Protein AF-A0AAE4F0G3-F1 (afdb_monomer_lite)

pLDDT: mean 88.18, std 8.88, range [45.19, 96.75]

Sequence (181 aa):
MPTDRVTVSLDAETKETLQELTDRTGESQSQLIREAIGFYAANFDSAHASDSDHLQTYYEMLSTGEHVLLDIDLLHALLNQFDEPAERDEEVLEMIDQVAQYHAQEYAERFDSLEGVLDWLSLCGFLTVRRAEKGSFHVVFPSESVRWLLIRFIRGSIADLPFEIEIEESLSKVLMRERAP

Structure (mmCIF, N/CA/C/O backbone):
data_AF-A0AAE4F0G3-F1
#
_entry.id   AF-A0AAE4F0G3-F1
#
loop_
_atom_site.group_PDB
_atom_site.id
_atom_site.type_symbol
_atom_site.label_atom_id
_atom_site.label_alt_id
_atom_site.label_comp_id
_atom_site.label_asym_id
_atom_site.label_entity_id
_atom_site.label_seq_id
_atom_site.pdbx_PDB_ins_code
_atom_site.Cartn_x
_atom_site.Cartn_y
_atom_site.Cartn_z
_atom_site.occupancy
_atom_site.B_iso_or_equiv
_atom_site.auth_seq_id
_atom_site.auth_comp_id
_atom_site.auth_asym_id
_atom_site.auth_atom_id
_atom_site.pdbx_PDB_model_num
ATOM 1 N N . MET A 1 1 ? -28.957 16.059 33.082 1.00 45.19 1 MET A N 1
ATOM 2 C CA . MET A 1 1 ? -29.627 15.436 31.922 1.00 45.19 1 MET A CA 1
ATOM 3 C C . MET A 1 1 ? -30.160 14.090 32.381 1.00 45.19 1 MET A C 1
ATOM 5 O O . MET A 1 1 ? -29.426 13.430 33.112 1.00 45.19 1 MET A O 1
ATOM 9 N N . PRO A 1 2 ? -31.402 13.702 32.054 1.00 54.31 2 PRO A N 1
ATOM 10 C CA . PRO A 1 2 ? -31.856 12.347 32.334 1.00 54.31 2 PRO A CA 1
ATOM 11 C C . PRO A 1 2 ? -30.972 11.374 31.549 1.00 54.31 2 PRO A C 1
ATOM 13 O O . PRO A 1 2 ? -30.647 11.625 30.392 1.00 54.31 2 PRO A O 1
ATOM 16 N N . THR A 1 3 ? -30.504 10.323 32.210 1.00 72.56 3 THR A N 1
ATOM 17 C CA . THR A 1 3 ? -29.725 9.265 31.566 1.00 72.56 3 THR A CA 1
ATOM 18 C C . THR A 1 3 ? -30.685 8.211 31.052 1.00 72.56 3 THR A C 1
ATOM 20 O O . THR A 1 3 ? -31.353 7.551 31.853 1.00 72.56 3 THR A O 1
ATOM 23 N N . ASP A 1 4 ? -30.737 8.044 29.737 1.00 83.38 4 ASP A N 1
ATOM 24 C CA . ASP A 1 4 ? -31.466 6.945 29.119 1.00 83.38 4 ASP A CA 1
ATOM 25 C C . ASP A 1 4 ? -30.764 5.624 29.444 1.00 83.38 4 ASP A C 1
ATOM 27 O O . ASP A 1 4 ? -29.548 5.477 29.287 1.00 83.38 4 ASP A O 1
ATOM 31 N N . ARG A 1 5 ? -31.528 4.662 29.970 1.00 87.19 5 ARG A N 1
ATOM 32 C CA . ARG A 1 5 ? -31.002 3.357 30.372 1.00 87.19 5 ARG A CA 1
ATOM 33 C C . ARG A 1 5 ? -31.206 2.353 29.248 1.00 87.19 5 ARG A C 1
ATOM 35 O O . ARG A 1 5 ? -32.337 2.021 28.909 1.00 87.19 5 ARG A O 1
ATOM 42 N N . VAL A 1 6 ? -30.103 1.792 28.766 1.00 84.75 6 VAL A N 1
ATOM 43 C CA . VAL A 1 6 ? -30.094 0.641 27.858 1.00 84.75 6 VAL A CA 1
ATOM 44 C C . VAL A 1 6 ? -29.787 -0.623 28.668 1.00 84.75 6 VAL A C 1
ATOM 46 O O . VAL A 1 6 ? -28.970 -0.603 29.586 1.00 84.75 6 VAL A O 1
ATOM 49 N N . THR A 1 7 ? -30.488 -1.724 28.394 1.00 90.06 7 THR A N 1
ATOM 50 C CA . THR A 1 7 ? -30.211 -3.052 28.970 1.00 90.06 7 THR A CA 1
ATOM 51 C C . THR A 1 7 ? -30.120 -4.045 27.822 1.00 90.06 7 THR A C 1
ATOM 53 O O . THR A 1 7 ? -31.049 -4.130 27.025 1.00 90.06 7 THR A O 1
ATOM 56 N N . VAL A 1 8 ? -28.998 -4.757 27.728 1.00 89.12 8 VAL A N 1
ATOM 57 C CA . VAL A 1 8 ? -28.682 -5.668 26.620 1.00 89.12 8 VAL A CA 1
ATOM 58 C C . VAL A 1 8 ? -28.294 -7.022 27.199 1.00 89.12 8 VAL A C 1
ATOM 60 O O . VAL A 1 8 ? -27.591 -7.089 28.207 1.00 89.12 8 VAL A O 1
ATOM 63 N N . SER A 1 9 ? -28.771 -8.099 26.582 1.00 94.19 9 SER A N 1
ATOM 64 C CA . SER A 1 9 ? -28.307 -9.454 26.875 1.00 94.19 9 SER A CA 1
ATOM 65 C C . SER A 1 9 ? -27.048 -9.742 26.063 1.00 94.19 9 SER A C 1
ATOM 67 O O . SER A 1 9 ? -27.040 -9.499 24.861 1.00 94.19 9 SER A O 1
ATOM 69 N N . LEU A 1 10 ? -26.008 -10.255 26.716 1.00 93.69 10 LEU A N 1
ATOM 70 C CA . LEU A 1 10 ? -24.751 -10.642 26.075 1.00 93.69 10 LEU A CA 1
ATOM 71 C C . LEU A 1 10 ? -24.691 -12.165 25.960 1.00 93.69 10 LEU A C 1
ATOM 73 O O . LEU A 1 10 ? -25.095 -12.867 26.895 1.00 93.69 10 LEU A O 1
ATOM 77 N N . ASP A 1 11 ? -24.180 -12.666 24.840 1.00 96.62 11 ASP A N 1
ATOM 78 C CA . ASP A 1 11 ? -23.734 -14.054 24.754 1.00 96.62 11 ASP A CA 1
ATOM 79 C C . ASP A 1 11 ? -22.432 -14.263 25.552 1.00 96.62 11 ASP A C 1
ATOM 81 O O . ASP A 1 11 ? -21.888 -13.340 26.169 1.00 96.62 11 ASP A O 1
ATOM 85 N N . ALA A 1 12 ? -21.978 -15.516 25.624 1.00 96.25 12 ALA A N 1
ATOM 86 C CA . ALA A 1 12 ? -20.809 -15.875 26.418 1.00 96.25 12 ALA A CA 1
ATOM 87 C C . ALA A 1 12 ? -19.526 -15.202 25.904 1.00 96.25 12 ALA A C 1
ATOM 89 O O . ALA A 1 12 ? -18.759 -14.696 26.719 1.00 96.25 12 ALA A O 1
ATOM 90 N N . GLU A 1 13 ? -19.345 -15.152 24.582 1.00 96.69 13 GLU A N 1
ATOM 91 C CA . GLU A 1 13 ? -18.177 -14.562 23.921 1.00 96.69 13 GLU A CA 1
ATOM 92 C C . GLU A 1 13 ? -18.111 -13.053 24.171 1.00 96.69 13 GLU A C 1
ATOM 94 O O . GLU A 1 13 ? -17.142 -12.552 24.732 1.00 96.69 13 GLU A O 1
ATOM 99 N N . THR A 1 14 ? -19.199 -12.329 23.899 1.00 93.94 14 THR A N 1
ATOM 100 C CA . THR A 1 14 ? -19.280 -10.879 24.121 1.00 93.94 14 THR A CA 1
ATOM 101 C C . THR A 1 14 ? -19.076 -10.524 25.595 1.00 93.94 14 THR A C 1
ATOM 103 O O . THR A 1 14 ? -18.474 -9.499 25.926 1.00 93.94 14 THR A O 1
ATOM 106 N N . LYS A 1 15 ? -19.575 -11.364 26.513 1.00 94.69 15 LYS A N 1
ATOM 107 C CA . LYS A 1 15 ? -19.359 -11.183 27.953 1.00 94.69 15 LYS A CA 1
ATOM 108 C C . LYS A 1 15 ? -17.881 -11.338 28.322 1.00 94.69 15 LYS A C 1
ATOM 110 O O . LYS A 1 15 ? -17.393 -10.544 29.124 1.00 94.69 15 LYS A O 1
ATOM 115 N N . GLU A 1 16 ? -17.202 -12.344 27.781 1.00 96.75 16 GLU A N 1
ATOM 116 C CA . GLU A 1 16 ? -15.774 -12.583 28.004 1.00 96.75 16 GLU A CA 1
ATOM 117 C C . GLU A 1 16 ? -14.934 -11.428 27.450 1.00 96.75 16 GLU A C 1
ATOM 119 O O . GLU A 1 16 ? -14.160 -10.835 28.197 1.00 96.75 16 GLU A O 1
ATOM 124 N N . THR A 1 17 ? -15.192 -10.991 26.216 1.00 95.56 17 THR A N 1
ATOM 125 C CA . THR A 1 17 ? -14.516 -9.829 25.619 1.00 95.56 17 THR A CA 1
ATOM 126 C C . THR A 1 17 ? -14.705 -8.558 26.450 1.00 95.56 17 THR A C 1
ATOM 128 O O . THR A 1 17 ? -13.748 -7.825 26.701 1.00 95.56 17 THR A O 1
ATOM 131 N N . LEU A 1 18 ? -15.926 -8.279 26.927 1.00 94.12 18 LEU A N 1
ATOM 132 C CA . LEU A 1 18 ? -16.174 -7.117 27.786 1.00 94.12 18 LEU A CA 1
ATOM 133 C C . LEU A 1 18 ? -15.397 -7.214 29.107 1.00 94.12 18 LEU A C 1
ATOM 135 O O . LEU A 1 18 ? -14.901 -6.198 29.598 1.00 94.12 18 LEU A O 1
ATOM 139 N N . GLN A 1 19 ? -15.293 -8.415 29.682 1.00 94.50 19 GLN A N 1
ATOM 140 C CA . GLN A 1 19 ? -14.524 -8.668 30.899 1.00 94.50 19 GLN A CA 1
ATOM 141 C C . GLN A 1 19 ? -13.032 -8.393 30.662 1.00 94.50 19 GLN A C 1
ATOM 143 O O . GLN A 1 19 ? -12.447 -7.601 31.394 1.00 94.50 19 GLN A O 1
ATOM 148 N N . GLU A 1 20 ? -12.451 -8.948 29.597 1.00 96.06 20 GLU A N 1
ATOM 149 C CA . GLU A 1 20 ? -11.046 -8.727 29.238 1.00 96.06 20 GLU A CA 1
ATOM 150 C C . GLU A 1 20 ? -10.728 -7.248 29.003 1.00 96.06 20 GLU A C 1
ATOM 152 O O . GLU A 1 20 ? -9.709 -6.746 29.475 1.00 96.06 20 GLU A O 1
ATOM 157 N N . LEU A 1 21 ? -11.598 -6.524 28.294 1.00 95.12 21 LEU A N 1
ATOM 158 C CA . LEU A 1 21 ? -11.418 -5.091 28.058 1.00 95.12 21 LEU A CA 1
ATOM 159 C C . LEU A 1 21 ? -11.481 -4.294 29.365 1.00 95.12 21 LEU A C 1
ATOM 161 O O . LEU A 1 21 ? -10.639 -3.427 29.581 1.00 95.12 21 LEU A O 1
ATOM 165 N N . THR A 1 22 ? -12.419 -4.631 30.255 1.00 93.56 22 THR A N 1
ATOM 166 C CA . THR A 1 22 ? -12.530 -4.034 31.599 1.00 93.56 22 THR A CA 1
ATOM 167 C C . THR A 1 22 ? -11.246 -4.255 32.398 1.00 93.56 22 THR A C 1
ATOM 169 O O . THR A 1 22 ? -10.719 -3.315 32.992 1.00 93.56 22 THR A O 1
ATOM 172 N N . ASP A 1 23 ? -10.704 -5.473 32.370 1.00 94.75 23 ASP A N 1
ATOM 173 C CA . ASP A 1 23 ? -9.486 -5.827 33.100 1.00 94.75 23 ASP A CA 1
ATOM 174 C C . ASP A 1 23 ? -8.242 -5.137 32.511 1.00 94.75 23 ASP A C 1
ATOM 176 O O . ASP A 1 23 ? -7.347 -4.726 33.253 1.00 94.75 23 ASP A O 1
ATOM 180 N N . ARG A 1 24 ? -8.190 -4.958 31.183 1.00 94.56 24 ARG A N 1
ATOM 181 C CA . ARG A 1 24 ? -7.082 -4.289 30.481 1.00 94.56 24 ARG A CA 1
ATOM 182 C C . ARG A 1 24 ? -7.065 -2.776 30.675 1.00 94.56 24 ARG A C 1
ATOM 184 O O . ARG A 1 24 ? -5.981 -2.206 30.776 1.00 94.56 24 ARG A O 1
ATOM 191 N N . THR A 1 25 ? -8.225 -2.118 30.675 1.00 91.25 25 THR A N 1
ATOM 192 C CA . THR A 1 25 ? -8.308 -0.649 30.759 1.00 91.25 25 THR A CA 1
ATOM 193 C C . THR A 1 25 ? -8.512 -0.140 32.185 1.00 91.25 25 THR A C 1
ATOM 195 O O . THR A 1 25 ? -8.193 1.012 32.474 1.00 91.25 25 THR A O 1
ATOM 198 N N . GLY A 1 26 ? -9.021 -0.981 33.093 1.00 92.69 26 GLY A N 1
ATOM 199 C CA . GLY A 1 26 ? -9.398 -0.591 34.455 1.00 92.69 26 GLY A CA 1
ATOM 200 C C . GLY A 1 26 ? -10.680 0.248 34.530 1.00 92.69 26 GLY A C 1
ATOM 201 O O . GLY A 1 26 ? -10.992 0.810 35.583 1.00 92.69 26 GLY A O 1
ATOM 202 N N . GLU A 1 27 ? -11.423 0.362 33.430 1.00 92.81 27 GLU A N 1
ATOM 203 C CA . GLU A 1 27 ? -12.622 1.191 33.335 1.00 92.81 27 GLU A CA 1
ATOM 204 C C . GLU A 1 27 ? -13.897 0.442 33.727 1.00 92.81 27 GLU A C 1
ATOM 206 O O . GLU A 1 27 ? -13.961 -0.782 33.734 1.00 92.81 27 GLU A O 1
ATOM 211 N N . SER A 1 28 ? -14.971 1.177 34.032 1.00 93.62 28 SER A N 1
ATOM 212 C CA . SER A 1 28 ? -16.273 0.540 34.262 1.00 93.62 28 SER A CA 1
ATOM 213 C C . SER A 1 28 ? -16.879 0.016 32.955 1.00 93.62 28 SER A C 1
ATOM 215 O O . SER A 1 28 ? -16.810 0.687 31.926 1.00 93.62 28 SER A O 1
ATOM 217 N N . GLN A 1 29 ? -17.616 -1.099 33.012 1.00 91.38 29 GLN A N 1
ATOM 218 C CA . GLN A 1 29 ? -18.356 -1.636 31.855 1.00 91.38 29 GLN A CA 1
ATOM 219 C C . GLN A 1 29 ? -19.243 -0.585 31.170 1.00 91.38 29 GLN A C 1
ATOM 221 O O . GLN A 1 29 ? -19.352 -0.540 29.951 1.00 91.38 29 GLN A O 1
ATOM 226 N N . SER A 1 30 ? -19.880 0.294 31.951 1.00 90.25 30 SER A N 1
ATOM 227 C CA . SER A 1 30 ? -20.728 1.358 31.402 1.00 90.25 30 SER A CA 1
ATOM 228 C C . SER A 1 30 ? -19.936 2.424 30.643 1.00 90.25 30 SER A C 1
ATOM 230 O O . SER A 1 30 ? -20.482 3.030 29.726 1.00 90.25 30 SER A O 1
ATOM 232 N N . GLN A 1 31 ? -18.691 2.694 31.038 1.00 91.62 31 GLN A N 1
ATOM 233 C CA . GLN A 1 31 ? -17.804 3.594 30.306 1.00 91.62 31 GLN A CA 1
ATOM 234 C C . GLN A 1 31 ? -17.343 2.939 29.007 1.00 91.62 31 GLN A C 1
ATOM 236 O O . GLN A 1 31 ? -17.596 3.509 27.949 1.00 91.62 31 GLN A O 1
ATOM 241 N N . LEU A 1 32 ? -16.834 1.707 29.083 1.00 93.44 32 LEU A N 1
ATOM 242 C CA . LEU A 1 32 ? -16.407 0.939 27.914 1.00 93.44 32 LEU A CA 1
ATOM 243 C C . LEU A 1 32 ? -17.511 0.797 26.868 1.00 93.44 32 LEU A C 1
ATOM 245 O O . LEU A 1 32 ? -17.262 1.011 25.691 1.00 93.44 32 LEU A O 1
ATOM 249 N N . ILE A 1 33 ? -18.754 0.513 27.273 1.00 92.31 33 ILE A N 1
ATOM 250 C CA . ILE A 1 33 ? -19.882 0.429 26.332 1.00 92.31 33 ILE A CA 1
ATOM 251 C C . ILE A 1 33 ? -20.140 1.779 25.646 1.00 92.31 33 ILE A C 1
ATOM 253 O O . ILE A 1 33 ? -20.403 1.812 24.447 1.00 92.31 33 ILE A O 1
ATOM 257 N N . ARG A 1 34 ? -20.069 2.904 26.372 1.00 91.62 34 ARG A N 1
ATOM 258 C CA . ARG A 1 34 ? -20.261 4.232 25.761 1.00 91.62 34 ARG A CA 1
ATOM 259 C C . ARG A 1 34 ? -19.139 4.571 24.786 1.00 91.62 34 ARG A C 1
ATOM 261 O O . ARG A 1 34 ? -19.425 5.106 23.719 1.00 91.62 34 ARG A O 1
ATOM 268 N N . GLU A 1 35 ? -17.898 4.262 25.143 1.00 93.06 35 GLU A N 1
ATOM 269 C CA . GLU A 1 35 ? -16.736 4.490 24.284 1.00 93.06 35 GLU A CA 1
ATOM 270 C C . GLU A 1 35 ? -16.762 3.583 23.057 1.00 93.06 35 GLU A C 1
ATOM 272 O O . GLU A 1 35 ? -16.584 4.075 21.950 1.00 93.06 35 GLU A O 1
ATOM 277 N N . ALA A 1 36 ? -17.101 2.303 23.220 1.00 92.19 36 ALA A N 1
ATOM 278 C CA . ALA A 1 36 ? 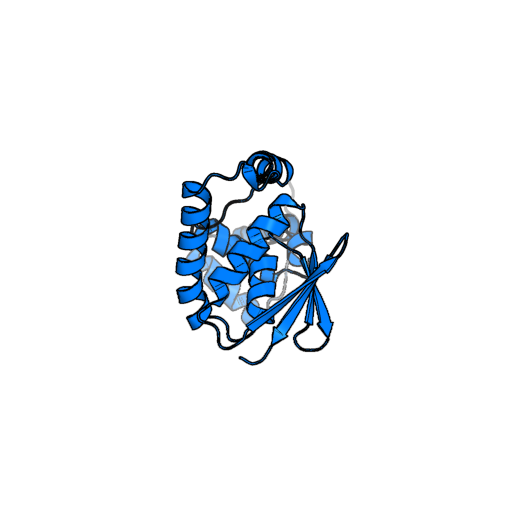-17.261 1.361 22.120 1.00 92.19 36 ALA A CA 1
ATOM 279 C C . ALA A 1 36 ? -18.369 1.794 21.150 1.00 92.19 36 ALA A C 1
ATOM 281 O O . ALA A 1 36 ? -18.160 1.773 19.942 1.00 92.19 36 ALA A O 1
ATOM 282 N N . ILE A 1 37 ? -19.526 2.248 21.653 1.00 91.81 37 ILE A N 1
ATOM 283 C CA . ILE A 1 37 ? -20.602 2.787 20.803 1.00 91.81 37 ILE A CA 1
ATOM 284 C C . ILE A 1 37 ? -20.145 4.067 20.097 1.00 91.81 37 ILE A C 1
ATOM 286 O O . ILE A 1 37 ? -20.401 4.226 18.907 1.00 91.81 37 ILE A O 1
ATOM 290 N N . GLY A 1 38 ? -19.470 4.977 20.807 1.00 93.44 38 GLY A N 1
ATOM 291 C CA . GLY A 1 38 ? -18.936 6.207 20.220 1.00 93.44 38 GLY A CA 1
ATOM 292 C C . GLY A 1 38 ? -17.909 5.927 19.124 1.00 93.44 38 GLY A C 1
ATOM 293 O O . GLY A 1 38 ? -17.990 6.505 18.043 1.00 93.44 38 GLY A O 1
ATOM 294 N N . PHE A 1 39 ? -16.995 4.991 19.374 1.00 91.25 39 PHE A N 1
ATOM 295 C CA . PHE A 1 39 ? -16.001 4.524 18.417 1.00 91.25 39 PHE A CA 1
ATOM 296 C C . PHE A 1 39 ? -16.659 3.859 17.207 1.00 91.25 39 PHE A C 1
ATOM 298 O O . PHE A 1 39 ? -16.347 4.218 16.074 1.00 91.25 39 PHE A O 1
ATOM 305 N N . TYR A 1 40 ? -17.601 2.940 17.427 1.00 89.12 40 TYR A N 1
ATOM 306 C CA . TYR A 1 40 ? -18.321 2.263 16.351 1.00 89.12 40 TYR A CA 1
ATOM 307 C C . TYR A 1 40 ? -19.124 3.246 15.497 1.00 89.12 40 TYR A C 1
ATOM 309 O O . TYR A 1 40 ? -19.099 3.150 14.278 1.00 89.12 40 TYR A O 1
ATOM 317 N N . ALA A 1 41 ? -19.785 4.233 16.110 1.00 90.00 41 ALA A N 1
ATOM 318 C CA . ALA A 1 41 ? -20.506 5.273 15.381 1.00 90.00 41 ALA A CA 1
ATOM 319 C C . ALA A 1 41 ? -19.563 6.175 14.569 1.00 90.00 41 ALA A C 1
ATOM 321 O O . ALA A 1 41 ? -19.863 6.491 13.421 1.00 90.00 41 ALA A O 1
ATOM 322 N N . ALA A 1 42 ? -18.419 6.570 15.138 1.00 88.31 42 ALA A N 1
ATOM 323 C CA . ALA A 1 42 ? -17.426 7.396 14.449 1.00 88.31 42 ALA A CA 1
ATOM 324 C C . ALA A 1 42 ? -16.748 6.668 13.277 1.00 88.31 42 ALA A C 1
ATOM 326 O O . ALA A 1 42 ? -16.327 7.312 12.322 1.00 88.31 42 ALA A O 1
ATOM 327 N N . ASN A 1 43 ? -16.666 5.338 13.344 1.00 83.56 43 ASN A N 1
ATOM 328 C CA . ASN A 1 43 ? -16.037 4.489 12.333 1.00 83.56 43 ASN A CA 1
ATOM 329 C C . ASN A 1 43 ? -17.057 3.629 11.576 1.00 83.56 43 ASN A C 1
ATOM 331 O O . ASN A 1 43 ? -16.680 2.618 10.991 1.00 83.56 43 ASN A O 1
ATOM 335 N N . PHE A 1 44 ? -18.343 3.993 11.597 1.00 83.81 44 PHE A N 1
ATOM 336 C CA . PHE A 1 44 ? -19.416 3.142 11.080 1.00 83.81 44 PHE A CA 1
ATOM 337 C C . PHE A 1 44 ? -19.218 2.806 9.600 1.00 83.81 44 PHE A C 1
ATOM 339 O O . PHE A 1 44 ? -19.314 1.639 9.221 1.00 83.81 44 PHE A O 1
ATOM 346 N N . ASP A 1 45 ? -18.886 3.813 8.791 1.00 79.75 45 ASP A N 1
ATOM 347 C CA . ASP A 1 45 ? -18.638 3.642 7.358 1.00 79.75 45 ASP A CA 1
ATOM 348 C C . ASP A 1 45 ? -17.396 2.777 7.112 1.00 79.75 45 ASP A C 1
ATOM 350 O O . ASP A 1 45 ? -17.432 1.879 6.279 1.00 79.75 45 ASP A O 1
ATOM 354 N N . SER A 1 46 ? -16.328 2.977 7.889 1.00 74.94 46 SER A N 1
ATOM 355 C CA . SER A 1 46 ? -15.097 2.180 7.817 1.00 74.94 46 SER A CA 1
ATOM 356 C C . SER A 1 46 ? -15.328 0.716 8.205 1.00 74.94 46 SER A C 1
ATOM 358 O O . SER A 1 46 ? -14.809 -0.185 7.557 1.00 74.94 46 SER A O 1
ATOM 360 N N . ALA A 1 47 ? -16.142 0.469 9.234 1.00 72.94 47 ALA A N 1
ATOM 361 C CA . ALA A 1 47 ? -16.480 -0.870 9.714 1.00 72.94 47 ALA A CA 1
ATOM 362 C C . ALA A 1 47 ? -17.389 -1.652 8.747 1.00 72.94 47 ALA A C 1
ATOM 364 O O . ALA A 1 47 ? -17.468 -2.873 8.846 1.00 72.94 47 ALA A O 1
ATOM 365 N N . HIS A 1 48 ? -18.078 -0.960 7.833 1.00 73.31 48 HIS A N 1
ATOM 366 C CA . HIS A 1 48 ? -18.939 -1.568 6.809 1.00 73.31 48 HIS A CA 1
ATOM 367 C C . HIS A 1 48 ? -18.426 -1.366 5.384 1.00 73.31 48 HIS A C 1
ATOM 369 O O . HIS A 1 48 ? -19.095 -1.767 4.428 1.00 73.31 48 HIS A O 1
ATOM 375 N N . ALA A 1 49 ? -17.256 -0.753 5.220 1.00 67.62 49 ALA A N 1
ATOM 376 C CA . ALA A 1 49 ? -16.563 -0.773 3.951 1.00 67.62 49 ALA A CA 1
ATOM 377 C C . ALA A 1 49 ? -16.237 -2.235 3.618 1.00 67.62 49 ALA A C 1
ATOM 379 O O . ALA A 1 49 ? -15.878 -3.015 4.500 1.00 67.62 49 ALA A O 1
ATOM 380 N N . SER A 1 50 ? -16.340 -2.611 2.342 1.00 57.44 50 SER A N 1
ATOM 381 C CA . SER A 1 50 ? -16.007 -3.960 1.853 1.00 57.44 50 SER A CA 1
ATOM 382 C C . SER A 1 50 ? -14.560 -4.388 2.133 1.00 57.44 50 SER A C 1
ATOM 384 O O . SER A 1 50 ? -14.222 -5.549 1.935 1.00 57.44 50 SER A O 1
ATOM 386 N N . ASP A 1 51 ? -13.743 -3.444 2.599 1.00 58.38 51 ASP A N 1
ATOM 387 C CA . ASP A 1 51 ? -12.290 -3.477 2.665 1.00 58.38 51 ASP A CA 1
ATOM 388 C C . ASP A 1 51 ? -11.792 -3.370 4.123 1.00 58.38 51 ASP A C 1
ATOM 390 O O . ASP A 1 51 ? -10.696 -2.872 4.370 1.00 58.38 51 ASP A O 1
ATOM 394 N N . SER A 1 52 ? -12.584 -3.798 5.118 1.00 60.00 52 SER A N 1
ATOM 395 C CA . SER A 1 52 ? -12.216 -3.698 6.545 1.00 60.00 52 SER A CA 1
ATOM 396 C C . SER A 1 52 ? -10.857 -4.326 6.871 1.00 60.00 52 SER A C 1
ATOM 398 O O . SER A 1 52 ? -10.130 -3.810 7.719 1.00 60.00 52 SER A O 1
ATOM 400 N N . ASP A 1 53 ? -10.486 -5.392 6.158 1.00 62.97 53 ASP A N 1
ATOM 401 C CA . ASP A 1 53 ? -9.192 -6.066 6.308 1.00 62.97 53 ASP A CA 1
ATOM 402 C C . ASP A 1 53 ? -8.024 -5.158 5.880 1.00 62.97 53 ASP A C 1
ATOM 404 O O . ASP A 1 53 ? -6.954 -5.185 6.487 1.00 62.97 53 ASP A O 1
ATOM 408 N N . HIS A 1 54 ? -8.241 -4.270 4.905 1.00 70.50 54 HIS A N 1
ATOM 409 C CA . HIS A 1 54 ? -7.227 -3.323 4.448 1.00 70.50 54 HIS A CA 1
ATOM 410 C C . HIS A 1 54 ? -6.945 -2.221 5.477 1.00 70.50 54 HIS A C 1
ATOM 412 O O . HIS A 1 54 ? -5.815 -1.745 5.550 1.00 70.50 54 HIS A O 1
ATOM 418 N N . LEU A 1 55 ? -7.916 -1.834 6.315 1.00 76.94 55 LEU A N 1
ATOM 419 C CA . LEU A 1 55 ? -7.714 -0.800 7.343 1.00 76.94 55 LEU A CA 1
ATOM 420 C C . LEU A 1 55 ? -6.675 -1.208 8.388 1.00 76.94 55 LEU A C 1
ATOM 422 O O . LEU A 1 55 ? -5.841 -0.386 8.772 1.00 76.94 55 LEU A O 1
ATOM 426 N N . GLN A 1 56 ? -6.709 -2.469 8.824 1.00 77.56 56 GLN A N 1
ATOM 427 C CA . GLN A 1 56 ? -5.715 -3.000 9.753 1.00 77.56 56 GLN A CA 1
ATOM 428 C C . GLN A 1 56 ? -4.324 -2.977 9.114 1.00 77.56 56 GLN A C 1
ATOM 430 O O . GLN A 1 56 ? -3.372 -2.514 9.740 1.00 77.56 56 GLN A O 1
ATOM 435 N N . THR A 1 57 ? -4.206 -3.390 7.849 1.00 76.75 57 THR A N 1
ATOM 436 C CA . THR A 1 57 ? -2.913 -3.358 7.160 1.00 76.75 57 THR A CA 1
ATOM 437 C C . THR A 1 57 ? -2.413 -1.932 6.926 1.00 76.75 57 THR A C 1
ATOM 439 O O . THR A 1 57 ? -1.234 -1.669 7.139 1.00 76.75 57 THR A O 1
ATOM 442 N N . TYR A 1 58 ? -3.284 -0.976 6.584 1.00 82.00 58 TYR A N 1
ATOM 443 C CA . TYR A 1 58 ? -2.903 0.437 6.491 1.00 82.00 58 TYR A CA 1
ATOM 444 C C . TYR A 1 58 ? -2.398 0.982 7.827 1.00 82.00 58 TYR A C 1
ATOM 446 O O . TYR A 1 58 ? -1.393 1.690 7.858 1.00 82.00 58 TYR A O 1
ATOM 454 N N . TYR A 1 59 ? -3.064 0.643 8.934 1.00 82.88 59 TYR A N 1
ATOM 455 C CA . TYR A 1 59 ? -2.592 1.020 10.262 1.00 82.88 59 TYR A CA 1
ATOM 456 C C . TYR A 1 59 ? -1.204 0.440 10.545 1.00 82.88 59 TYR A C 1
ATOM 458 O O . TYR A 1 59 ? -0.312 1.184 10.947 1.00 82.88 59 TYR A O 1
ATOM 466 N N . GLU A 1 60 ? -0.997 -0.854 10.290 1.00 81.56 60 GLU A N 1
ATOM 467 C CA . GLU A 1 60 ? 0.295 -1.515 10.487 1.00 81.56 60 GLU A CA 1
ATOM 468 C C . GLU A 1 60 ? 1.398 -0.840 9.663 1.00 81.56 60 GLU A C 1
ATOM 470 O O . GLU A 1 60 ? 2.380 -0.381 10.247 1.00 81.56 60 GLU A O 1
ATOM 475 N N . MET A 1 61 ? 1.192 -0.661 8.354 1.00 83.69 61 MET A N 1
ATOM 476 C CA . MET A 1 61 ? 2.164 -0.039 7.443 1.00 83.69 61 MET A CA 1
ATOM 477 C C . MET A 1 61 ? 2.533 1.394 7.845 1.00 83.69 61 MET A C 1
ATOM 479 O O . MET A 1 61 ? 3.693 1.793 7.740 1.00 83.69 61 MET A O 1
ATOM 483 N N . LEU A 1 62 ? 1.558 2.178 8.313 1.00 86.94 62 LEU A N 1
ATOM 484 C CA . LEU A 1 62 ? 1.796 3.554 8.757 1.00 86.94 62 LEU A CA 1
ATOM 485 C C . LEU A 1 62 ? 2.412 3.614 10.163 1.00 86.94 62 LEU A C 1
ATOM 487 O O . LEU A 1 62 ? 3.140 4.556 10.475 1.00 86.94 62 LEU A O 1
ATOM 491 N N . SER A 1 63 ? 2.144 2.623 11.017 1.00 84.38 63 SER A N 1
ATOM 492 C CA . SER A 1 63 ? 2.661 2.565 12.389 1.00 84.38 63 SER A CA 1
ATOM 493 C C . SER A 1 63 ? 4.127 2.132 12.475 1.00 84.38 63 SER A C 1
ATOM 495 O O . SER A 1 63 ? 4.821 2.557 13.400 1.00 84.38 63 SER A O 1
ATOM 497 N N . THR A 1 64 ? 4.620 1.335 11.518 1.00 84.38 64 THR A N 1
ATOM 498 C CA . THR A 1 64 ? 6.036 0.921 11.464 1.00 84.38 64 THR A CA 1
ATOM 499 C C . THR A 1 64 ? 6.959 2.058 11.027 1.00 84.38 64 THR A C 1
ATOM 501 O O . THR A 1 64 ? 8.150 2.032 11.329 1.00 84.38 64 THR A O 1
ATOM 504 N N . GLY A 1 65 ? 6.413 3.081 10.359 1.00 80.44 65 GLY A N 1
ATOM 505 C CA . GLY A 1 65 ? 7.166 4.227 9.846 1.00 80.44 65 GLY A CA 1
ATOM 506 C C . GLY A 1 65 ? 7.850 3.982 8.498 1.00 80.44 65 GLY A C 1
ATOM 507 O O . GLY A 1 65 ? 8.564 4.860 8.021 1.00 80.44 65 GLY A O 1
ATOM 508 N N . GLU A 1 66 ? 7.624 2.824 7.874 1.00 81.88 66 GLU A N 1
ATOM 509 C CA . GLU A 1 66 ? 8.152 2.496 6.541 1.00 81.88 66 GLU A CA 1
ATOM 510 C C . GLU A 1 66 ? 7.334 3.139 5.412 1.00 81.88 66 GLU A C 1
ATOM 512 O O . GLU A 1 66 ? 7.849 3.357 4.318 1.00 81.88 66 GLU A O 1
ATOM 517 N N . HIS A 1 67 ? 6.065 3.472 5.677 1.00 86.75 67 HIS A N 1
ATOM 518 C CA . HIS A 1 67 ? 5.144 4.037 4.693 1.00 86.75 67 HIS A CA 1
ATOM 519 C C . HIS A 1 67 ? 4.627 5.406 5.136 1.00 86.75 67 HIS A C 1
ATOM 521 O O . HIS A 1 67 ? 4.428 5.670 6.323 1.00 86.75 67 HIS A O 1
ATOM 527 N N . VAL A 1 68 ? 4.369 6.279 4.158 1.00 88.75 68 VAL A N 1
ATOM 528 C CA . VAL A 1 68 ? 3.796 7.612 4.380 1.00 88.75 68 VAL A CA 1
ATOM 529 C C . VAL A 1 68 ? 2.588 7.813 3.472 1.00 88.75 68 VAL A C 1
ATOM 531 O O . VAL A 1 68 ? 2.563 7.319 2.346 1.00 88.75 68 VAL A O 1
ATOM 534 N N . LEU A 1 69 ? 1.603 8.586 3.932 1.00 89.06 69 LEU A N 1
ATOM 535 C CA . LEU A 1 69 ? 0.552 9.097 3.053 1.00 89.06 69 LEU A CA 1
ATOM 536 C C . LEU A 1 69 ? 1.092 10.310 2.294 1.00 89.06 69 LEU A C 1
ATOM 538 O O . LEU A 1 69 ? 1.473 11.310 2.906 1.00 89.06 69 LEU A O 1
ATOM 542 N N . LEU A 1 70 ? 1.121 10.214 0.967 1.00 88.56 70 LEU A N 1
ATOM 543 C CA . LEU A 1 70 ? 1.610 11.258 0.076 1.00 88.56 70 LEU A CA 1
ATOM 544 C C . LEU A 1 70 ? 0.519 11.648 -0.921 1.00 88.56 70 LEU A C 1
ATOM 546 O O . LEU A 1 70 ? -0.124 10.789 -1.521 1.00 88.56 70 LEU A O 1
ATOM 550 N N . ASP A 1 71 ? 0.325 12.951 -1.095 1.00 90.12 71 ASP A N 1
ATOM 551 C CA . ASP A 1 71 ? -0.588 13.485 -2.100 1.00 90.12 71 ASP A CA 1
ATOM 552 C C . ASP A 1 71 ? -0.092 13.181 -3.526 1.00 90.12 71 ASP A C 1
ATOM 554 O O . ASP A 1 71 ? 1.107 13.256 -3.808 1.00 90.12 71 ASP A O 1
ATOM 558 N N . ILE A 1 72 ? -1.015 12.843 -4.430 1.00 84.94 72 ILE A N 1
ATOM 559 C CA . ILE A 1 72 ? -0.676 12.426 -5.798 1.00 84.94 72 ILE A CA 1
ATOM 560 C C . ILE A 1 72 ? -0.084 13.579 -6.612 1.00 84.94 72 ILE A C 1
ATOM 562 O O . ILE A 1 72 ? 0.850 13.343 -7.380 1.00 84.94 72 ILE A O 1
ATOM 566 N N . ASP A 1 73 ? -0.559 14.813 -6.429 1.00 88.00 73 ASP A N 1
ATOM 567 C CA . ASP A 1 73 ? -0.010 15.966 -7.146 1.00 88.00 73 ASP A CA 1
ATOM 568 C C . ASP A 1 73 ? 1.395 16.296 -6.632 1.00 88.00 73 ASP A C 1
ATOM 570 O O . ASP A 1 73 ? 2.291 16.607 -7.421 1.00 88.00 73 ASP A O 1
ATOM 574 N N . LEU A 1 74 ? 1.629 16.154 -5.322 1.00 90.44 74 LEU A N 1
ATOM 575 C CA . LEU A 1 74 ? 2.967 16.291 -4.749 1.00 90.44 74 LEU A CA 1
ATOM 576 C C . LEU A 1 74 ? 3.923 15.203 -5.260 1.00 90.44 74 LEU A C 1
ATOM 578 O O . LEU A 1 74 ? 5.045 15.519 -5.656 1.00 90.44 74 LEU A O 1
ATOM 582 N N . LEU A 1 75 ? 3.489 13.939 -5.298 1.00 89.88 75 LEU A N 1
ATOM 583 C CA . LEU A 1 75 ? 4.278 12.850 -5.879 1.00 89.88 75 LEU A CA 1
ATOM 584 C C . LEU A 1 75 ? 4.592 13.127 -7.352 1.00 89.88 75 LEU A C 1
ATOM 586 O O . LEU A 1 75 ? 5.735 12.981 -7.777 1.00 89.88 75 LEU A O 1
ATOM 590 N N . HIS A 1 76 ? 3.606 13.567 -8.133 1.00 85.62 76 HIS A N 1
ATOM 591 C CA . HIS A 1 76 ? 3.819 13.905 -9.534 1.00 85.62 76 HIS A CA 1
ATOM 592 C C . HIS A 1 76 ? 4.817 15.057 -9.697 1.00 85.62 76 HIS A C 1
ATOM 594 O O . HIS A 1 76 ? 5.720 14.953 -10.522 1.00 85.62 76 HIS A O 1
ATOM 600 N N . ALA A 1 77 ? 4.737 16.101 -8.868 1.00 88.75 77 ALA A N 1
ATOM 601 C CA . ALA A 1 77 ? 5.699 17.201 -8.884 1.00 88.75 77 ALA A CA 1
ATOM 602 C C . ALA A 1 77 ? 7.138 16.734 -8.597 1.00 88.75 77 ALA A C 1
ATOM 604 O O . ALA A 1 77 ? 8.071 17.215 -9.240 1.00 88.75 77 ALA A O 1
ATOM 605 N N . LEU A 1 78 ? 7.319 15.777 -7.679 1.00 89.25 78 LEU A N 1
ATOM 606 C CA . LEU A 1 78 ? 8.625 15.168 -7.395 1.00 89.25 78 LEU A CA 1
ATOM 607 C C . LEU A 1 78 ? 9.140 14.319 -8.563 1.00 89.25 78 LEU A C 1
ATOM 609 O O . LEU A 1 78 ? 10.344 14.269 -8.803 1.00 89.25 78 LEU A O 1
ATOM 613 N N . LEU A 1 79 ? 8.239 13.644 -9.280 1.00 88.12 79 LEU A N 1
ATOM 614 C CA . LEU A 1 79 ? 8.605 12.742 -10.370 1.00 88.12 79 LEU A CA 1
ATOM 615 C C . LEU A 1 79 ? 8.724 13.421 -11.737 1.00 88.12 79 LEU A C 1
ATOM 617 O O . LEU A 1 79 ? 9.348 12.851 -12.626 1.00 88.12 79 LEU A O 1
ATOM 621 N N . ASN A 1 80 ? 8.187 14.630 -11.903 1.00 83.56 80 ASN A N 1
ATOM 622 C CA . ASN A 1 80 ? 8.204 15.377 -13.164 1.00 83.56 80 ASN A CA 1
ATOM 623 C C . ASN A 1 8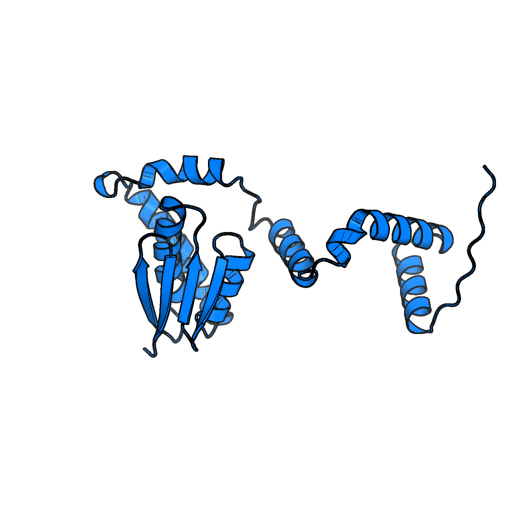0 ? 9.630 15.604 -13.707 1.00 83.56 80 ASN A C 1
ATOM 625 O O . ASN A 1 80 ? 9.841 15.676 -14.912 1.00 83.56 80 ASN A O 1
ATOM 629 N N . GLN A 1 81 ? 10.640 15.647 -12.831 1.00 78.62 81 GLN A N 1
ATOM 630 C CA . GLN A 1 81 ? 12.052 15.732 -13.232 1.00 78.62 81 GLN A CA 1
ATOM 631 C C . GLN A 1 81 ? 12.567 14.491 -13.990 1.00 78.62 81 GLN A C 1
ATOM 633 O O . GLN A 1 81 ? 13.651 14.531 -14.558 1.00 78.62 81 GLN A O 1
ATOM 638 N N . PHE A 1 82 ? 11.818 13.383 -13.996 1.00 79.31 82 PHE A N 1
ATOM 639 C CA . PHE A 1 82 ? 12.182 12.149 -14.697 1.00 79.31 82 PHE A CA 1
ATOM 640 C C . PHE A 1 82 ? 11.420 11.949 -16.010 1.00 79.31 82 PHE A C 1
ATOM 642 O O . PHE A 1 82 ? 11.553 10.884 -16.624 1.00 79.31 82 PHE A O 1
ATOM 649 N N . ASP A 1 83 ? 10.616 12.917 -16.448 1.00 79.50 83 ASP A N 1
ATOM 650 C CA . ASP A 1 83 ? 9.806 12.765 -17.659 1.00 79.50 83 ASP A CA 1
ATOM 651 C C . ASP A 1 83 ? 10.672 12.753 -18.928 1.00 79.50 83 ASP A C 1
ATOM 653 O O . ASP A 1 83 ? 10.383 11.996 -19.855 1.00 79.50 83 ASP A O 1
ATOM 657 N N . GLU A 1 84 ? 11.786 13.493 -18.947 1.00 84.00 84 GLU A N 1
ATOM 658 C CA . GLU A 1 84 ? 12.752 13.472 -20.047 1.00 84.00 84 GLU A CA 1
ATOM 659 C C . GLU A 1 84 ? 13.837 12.406 -19.812 1.00 84.00 84 GLU A C 1
ATOM 661 O O . GLU A 1 84 ? 14.697 12.577 -18.947 1.00 84.00 84 GLU A O 1
ATOM 666 N N . PRO A 1 85 ? 13.877 11.298 -20.586 1.00 80.81 85 PRO A N 1
ATOM 667 C CA . PRO A 1 85 ? 14.821 10.209 -20.325 1.00 80.81 85 PRO A CA 1
ATOM 668 C C . PRO A 1 85 ? 16.292 10.622 -20.406 1.00 80.81 85 PRO A C 1
ATOM 670 O O . PRO A 1 85 ? 17.123 10.015 -19.738 1.00 80.81 85 PRO A O 1
ATOM 673 N N . ALA A 1 86 ? 16.605 11.625 -21.230 1.00 80.75 86 ALA A N 1
ATOM 674 C CA . ALA A 1 86 ? 17.958 12.142 -21.416 1.00 80.75 86 ALA A CA 1
ATOM 675 C C . ALA A 1 86 ? 18.446 13.006 -20.240 1.00 80.75 86 ALA A C 1
ATOM 677 O O . ALA A 1 86 ? 19.644 13.247 -20.133 1.00 80.75 86 ALA A O 1
ATOM 678 N N . GLU A 1 87 ? 17.534 13.459 -19.379 1.00 80.31 87 GLU A N 1
ATOM 679 C CA . GLU A 1 87 ? 17.829 14.343 -18.247 1.00 80.31 87 GLU A CA 1
ATOM 680 C C . GLU A 1 87 ? 17.800 13.604 -16.900 1.00 80.31 87 GLU A C 1
ATOM 682 O O . GLU A 1 87 ? 17.984 14.212 -15.848 1.00 80.31 87 GLU A O 1
ATOM 687 N N . ARG A 1 88 ? 17.582 12.282 -16.911 1.00 86.06 88 ARG A N 1
ATOM 688 C CA . ARG A 1 88 ? 17.533 11.476 -15.687 1.00 86.06 88 ARG A CA 1
ATOM 689 C C . ARG A 1 88 ? 18.918 11.342 -15.073 1.00 86.06 88 ARG A C 1
ATOM 691 O O . ARG A 1 88 ? 19.837 10.833 -15.707 1.00 86.06 88 ARG A O 1
ATOM 698 N N . ASP A 1 89 ? 19.014 11.739 -13.814 1.00 88.12 89 ASP A N 1
ATOM 699 C CA . ASP A 1 89 ? 20.223 11.610 -13.010 1.00 88.12 89 ASP A CA 1
ATOM 700 C C . ASP A 1 89 ? 20.554 10.130 -12.739 1.00 88.12 89 ASP A C 1
ATOM 702 O O . ASP A 1 89 ? 19.732 9.390 -12.191 1.00 88.12 89 ASP A O 1
ATOM 706 N N . GLU A 1 90 ? 21.757 9.700 -13.130 1.00 89.75 90 GLU A N 1
ATOM 707 C CA . GLU A 1 90 ? 22.233 8.325 -12.949 1.00 89.75 90 GLU A CA 1
ATOM 708 C C . GLU A 1 90 ? 22.316 7.923 -11.471 1.00 89.75 90 GLU A C 1
ATOM 710 O O . GLU A 1 90 ? 21.910 6.810 -11.136 1.00 89.75 90 GLU A O 1
ATOM 715 N N . GLU A 1 91 ? 22.741 8.819 -10.572 1.00 91.56 91 GLU A N 1
ATOM 716 C CA . GLU A 1 91 ? 22.827 8.522 -9.134 1.00 91.56 91 GLU A CA 1
ATOM 717 C C . GLU A 1 91 ? 21.435 8.230 -8.563 1.00 91.56 91 GLU A C 1
ATOM 719 O O . GLU A 1 91 ? 21.252 7.335 -7.734 1.00 91.56 91 GLU A O 1
ATOM 724 N N . VAL A 1 92 ? 20.414 8.942 -9.047 1.00 89.25 92 VAL A N 1
ATOM 725 C CA . VAL A 1 92 ? 19.029 8.699 -8.634 1.00 89.25 92 VAL A CA 1
ATOM 726 C C . VAL A 1 92 ? 18.506 7.366 -9.157 1.00 89.25 92 VAL A C 1
ATOM 728 O O . VAL A 1 92 ? 17.825 6.645 -8.425 1.00 89.25 92 VAL A O 1
ATOM 731 N N . LEU A 1 93 ? 18.837 7.009 -10.398 1.00 90.94 93 LEU A N 1
ATOM 732 C CA . LEU A 1 93 ? 18.474 5.708 -10.959 1.00 90.94 93 LEU A CA 1
ATOM 733 C C . LEU A 1 93 ? 19.128 4.556 -10.189 1.00 90.94 93 LEU A C 1
ATOM 735 O O . LEU A 1 93 ? 18.457 3.562 -9.911 1.00 90.94 93 LEU A O 1
ATOM 739 N N . GLU A 1 94 ? 20.393 4.704 -9.798 1.00 93.88 94 GLU A N 1
ATOM 740 C CA . GLU A 1 94 ? 21.094 3.728 -8.963 1.00 93.88 94 GLU A CA 1
ATOM 741 C C . GLU A 1 94 ? 20.450 3.594 -7.580 1.00 93.88 94 GLU A C 1
ATOM 743 O O . GLU A 1 94 ? 20.267 2.476 -7.097 1.00 93.88 94 GLU A O 1
ATOM 748 N N . MET A 1 95 ? 20.045 4.704 -6.953 1.00 93.88 95 MET A N 1
ATOM 749 C CA . MET A 1 95 ? 19.318 4.660 -5.680 1.00 93.88 95 MET A CA 1
ATOM 750 C C . MET A 1 95 ? 17.985 3.911 -5.808 1.00 93.88 95 MET A C 1
ATOM 752 O O . MET A 1 95 ? 17.658 3.091 -4.950 1.00 93.88 95 MET A O 1
ATOM 756 N N . ILE A 1 96 ? 17.226 4.143 -6.884 1.00 93.12 96 ILE A N 1
ATOM 757 C CA . ILE A 1 96 ? 15.974 3.416 -7.149 1.00 93.12 96 ILE A CA 1
ATOM 758 C C . ILE A 1 96 ? 16.243 1.913 -7.298 1.00 93.12 96 ILE A C 1
ATOM 760 O O . ILE A 1 96 ? 15.520 1.096 -6.724 1.00 93.12 96 ILE A O 1
ATOM 764 N N . ASP A 1 97 ? 17.295 1.541 -8.027 1.00 94.44 97 ASP A N 1
ATOM 765 C CA . ASP A 1 97 ? 17.658 0.137 -8.226 1.00 94.44 97 ASP A CA 1
ATOM 766 C C . ASP A 1 97 ? 18.100 -0.535 -6.925 1.00 94.44 97 ASP A C 1
ATOM 768 O O . ASP A 1 97 ? 17.731 -1.681 -6.679 1.00 94.44 97 ASP A O 1
ATOM 772 N N . GLN A 1 98 ? 18.843 0.167 -6.066 1.00 95.25 98 GLN A N 1
ATOM 773 C CA . GLN A 1 98 ? 19.236 -0.338 -4.748 1.00 95.25 98 GLN A CA 1
ATOM 774 C C . GLN A 1 98 ? 18.015 -0.615 -3.866 1.00 95.25 98 GLN A C 1
ATOM 776 O O . GLN A 1 98 ? 17.947 -1.659 -3.216 1.00 95.25 98 GLN A O 1
ATOM 781 N N . VAL A 1 99 ? 17.022 0.280 -3.876 1.00 94.94 99 VAL A N 1
ATOM 782 C CA . VAL A 1 99 ? 15.762 0.071 -3.149 1.00 94.94 99 VAL A CA 1
ATOM 783 C C . VAL A 1 99 ? 15.011 -1.141 -3.705 1.00 94.94 99 VAL A C 1
ATOM 785 O O . VAL A 1 99 ? 14.512 -1.955 -2.927 1.00 94.94 99 VAL A O 1
ATOM 788 N N . ALA A 1 100 ? 14.955 -1.304 -5.029 1.00 95.81 100 ALA A N 1
ATOM 789 C CA . ALA A 1 100 ? 14.322 -2.465 -5.654 1.00 95.81 100 ALA A CA 1
ATOM 790 C C . ALA A 1 100 ? 15.039 -3.781 -5.298 1.00 95.81 100 ALA A C 1
ATOM 792 O O . ALA A 1 100 ? 14.380 -4.764 -4.974 1.00 95.81 100 ALA A O 1
ATOM 793 N N . GLN A 1 101 ? 16.375 -3.789 -5.285 1.00 94.69 101 GLN A N 1
ATOM 794 C CA . GLN A 1 101 ? 17.184 -4.952 -4.900 1.00 94.69 101 GLN A CA 1
ATOM 795 C C . GLN A 1 101 ? 17.001 -5.337 -3.430 1.00 94.69 101 GLN A C 1
ATOM 797 O O . GLN A 1 101 ? 16.965 -6.522 -3.113 1.00 94.69 101 GLN A O 1
ATOM 802 N N . TYR A 1 102 ? 16.862 -4.357 -2.532 1.00 93.62 102 TYR A N 1
ATOM 803 C CA . TYR A 1 102 ? 16.546 -4.636 -1.131 1.00 93.62 102 TYR A CA 1
ATOM 804 C C . TYR A 1 102 ? 15.198 -5.359 -1.004 1.00 93.62 102 TYR A C 1
ATOM 806 O O . TYR A 1 102 ? 15.104 -6.392 -0.346 1.00 93.62 102 TYR A O 1
ATOM 814 N N . HIS A 1 103 ? 14.182 -4.878 -1.728 1.00 94.19 103 HIS A N 1
ATOM 815 C CA . HIS A 1 103 ? 12.866 -5.516 -1.749 1.00 94.19 103 HIS A CA 1
ATOM 816 C C . HIS A 1 103 ? 12.871 -6.884 -2.433 1.00 94.19 103 HIS A C 1
ATOM 818 O O . HIS A 1 103 ? 12.052 -7.717 -2.069 1.00 94.19 103 HIS A O 1
ATOM 824 N N . ALA A 1 104 ? 13.775 -7.151 -3.382 1.00 94.81 104 ALA A N 1
ATOM 825 C CA . ALA A 1 104 ? 13.861 -8.462 -4.027 1.00 94.81 104 ALA A CA 1
ATOM 826 C C . ALA A 1 104 ? 14.087 -9.593 -3.015 1.00 94.81 104 ALA A C 1
ATOM 828 O O . ALA A 1 104 ? 13.438 -10.636 -3.098 1.00 94.81 104 ALA A O 1
ATOM 829 N N . GLN A 1 105 ? 14.923 -9.347 -2.003 1.00 91.69 105 GLN A N 1
ATOM 830 C CA . GLN A 1 105 ? 15.193 -10.310 -0.934 1.00 91.69 105 GLN A CA 1
ATOM 831 C C . GLN A 1 105 ? 13.954 -10.546 -0.065 1.00 91.69 105 GLN A C 1
ATOM 833 O O . GLN A 1 105 ? 13.585 -11.690 0.190 1.00 91.69 105 GLN A O 1
ATOM 838 N N . GLU A 1 106 ? 13.270 -9.475 0.342 1.00 91.62 106 GLU A N 1
ATOM 839 C CA . GLU A 1 106 ? 12.039 -9.576 1.134 1.00 91.62 106 GLU A CA 1
ATOM 840 C C . GLU A 1 106 ? 10.907 -10.250 0.351 1.00 91.62 106 GLU A C 1
ATOM 842 O O . GLU A 1 106 ? 10.137 -11.045 0.890 1.00 91.62 106 GLU A O 1
ATOM 847 N N . TYR A 1 107 ? 10.800 -9.939 -0.940 1.00 95.00 107 TYR A N 1
ATOM 848 C CA . TYR A 1 107 ? 9.759 -10.473 -1.805 1.00 95.00 107 TYR A CA 1
ATOM 849 C C . TYR A 1 107 ? 9.984 -11.958 -2.070 1.00 95.00 107 TYR A C 1
ATOM 851 O O . TYR A 1 107 ? 9.006 -12.700 -2.074 1.00 95.00 107 TYR A O 1
ATOM 859 N N . ALA A 1 108 ? 11.232 -12.415 -2.205 1.00 93.12 108 ALA A N 1
ATOM 860 C CA . ALA A 1 108 ? 11.563 -13.831 -2.368 1.00 93.12 108 ALA A CA 1
ATOM 861 C C . ALA A 1 108 ? 11.131 -14.709 -1.186 1.00 93.12 108 ALA A C 1
ATOM 863 O O . ALA A 1 108 ? 10.791 -15.877 -1.377 1.00 93.12 108 ALA A O 1
ATOM 864 N N . GLU A 1 109 ? 11.098 -14.161 0.028 1.00 92.38 109 GLU A N 1
ATOM 865 C CA . GLU A 1 109 ? 10.593 -14.879 1.204 1.00 92.38 109 GLU A CA 1
ATOM 866 C C . GLU A 1 109 ? 9.061 -14.848 1.310 1.00 92.38 109 GLU A C 1
ATOM 868 O O . GLU A 1 109 ? 8.464 -15.671 2.009 1.00 92.38 109 GLU A O 1
ATOM 873 N N . ARG A 1 110 ? 8.417 -13.896 0.626 1.00 91.69 110 ARG A N 1
ATOM 874 C CA . ARG A 1 110 ? 7.011 -13.545 0.844 1.00 91.69 110 ARG A CA 1
ATOM 875 C C . ARG A 1 110 ? 6.075 -13.939 -0.295 1.00 91.69 110 ARG A C 1
ATOM 877 O O . ARG A 1 110 ? 4.900 -14.202 -0.039 1.00 91.69 110 ARG A O 1
ATOM 884 N N . PHE A 1 111 ? 6.558 -13.947 -1.530 1.00 95.75 111 PHE A N 1
ATOM 885 C CA . PHE A 1 111 ? 5.738 -14.101 -2.724 1.00 95.75 111 PHE A CA 1
ATOM 886 C C . PHE A 1 111 ? 6.291 -15.189 -3.641 1.00 95.75 111 PHE A C 1
ATOM 888 O O . PHE A 1 111 ? 7.495 -15.361 -3.789 1.00 95.75 111 PHE A O 1
ATOM 895 N N . ASP A 1 112 ? 5.386 -15.900 -4.304 1.00 94.19 112 ASP A N 1
ATOM 896 C CA . ASP A 1 112 ? 5.686 -16.935 -5.298 1.00 94.19 112 ASP A CA 1
ATOM 897 C C . ASP A 1 112 ? 5.038 -16.653 -6.664 1.00 94.19 112 ASP A C 1
ATOM 899 O O . ASP A 1 112 ? 5.210 -17.427 -7.604 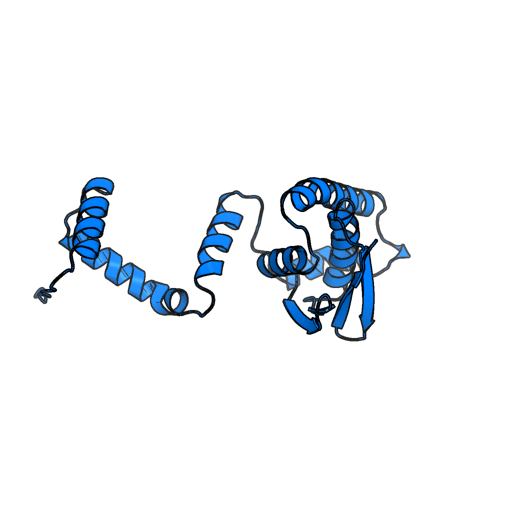1.00 94.19 112 ASP A O 1
ATOM 903 N N . SER A 1 113 ? 4.296 -15.547 -6.775 1.00 95.12 113 SER A N 1
ATOM 904 C CA . SER A 1 113 ? 3.488 -15.188 -7.940 1.00 95.12 113 SER A CA 1
ATOM 905 C C . SER A 1 113 ? 3.416 -13.675 -8.149 1.00 95.12 113 SER A C 1
ATOM 907 O O . SER A 1 113 ? 3.507 -12.882 -7.204 1.00 95.12 113 SER A O 1
ATOM 909 N N . LEU A 1 114 ? 3.191 -13.269 -9.401 1.00 95.25 114 LEU A N 1
ATOM 910 C CA . LEU A 1 114 ? 3.006 -11.868 -9.781 1.00 95.25 114 LEU A CA 1
ATOM 911 C C . LEU A 1 114 ? 1.756 -11.270 -9.121 1.00 95.25 114 LEU A C 1
ATOM 913 O O . LEU A 1 114 ? 1.736 -10.089 -8.786 1.00 95.25 114 LEU A O 1
ATOM 917 N N . GLU A 1 115 ? 0.725 -12.090 -8.914 1.00 95.38 115 GLU A N 1
ATOM 918 C CA . GLU A 1 115 ? -0.512 -11.696 -8.235 1.00 95.38 115 GLU A CA 1
ATOM 919 C C . GLU A 1 115 ? -0.241 -11.156 -6.830 1.00 95.38 115 GLU A C 1
ATOM 921 O O . GLU A 1 115 ? -0.685 -10.057 -6.509 1.00 95.38 115 GLU A O 1
ATOM 926 N N . GLY A 1 116 ? 0.538 -11.888 -6.024 1.00 94.19 116 GLY A N 1
ATOM 927 C CA . GLY A 1 116 ? 0.861 -11.487 -4.655 1.00 94.19 116 GLY A CA 1
ATOM 928 C C . GLY A 1 116 ? 1.628 -10.165 -4.594 1.00 94.19 116 GLY A C 1
ATOM 929 O O . GLY A 1 116 ? 1.296 -9.295 -3.788 1.00 94.19 116 GLY A O 1
ATOM 930 N N . VAL A 1 117 ? 2.597 -9.977 -5.496 1.00 95.12 117 VAL A N 1
ATOM 931 C CA . VAL A 1 117 ? 3.360 -8.722 -5.605 1.00 95.12 117 VAL A CA 1
ATOM 932 C C . VAL A 1 117 ? 2.447 -7.558 -5.998 1.00 95.12 117 VAL A C 1
ATOM 934 O O . VAL A 1 117 ? 2.501 -6.487 -5.395 1.00 95.12 117 VAL A O 1
ATOM 937 N N . LEU A 1 118 ? 1.591 -7.750 -7.002 1.00 95.44 118 LEU A N 1
ATOM 938 C CA . LEU A 1 118 ? 0.694 -6.705 -7.493 1.00 95.44 118 LEU A CA 1
ATOM 939 C C . LEU A 1 118 ? -0.393 -6.336 -6.479 1.00 95.44 118 LEU A C 1
ATOM 941 O O . LEU A 1 118 ? -0.690 -5.151 -6.329 1.00 95.44 118 LEU A O 1
ATOM 945 N N . ASP A 1 119 ? -0.951 -7.308 -5.760 1.00 92.25 119 ASP A N 1
ATOM 946 C CA . ASP A 1 119 ? -1.912 -7.052 -4.685 1.00 92.25 119 ASP A CA 1
ATOM 947 C C . ASP A 1 119 ? -1.243 -6.274 -3.535 1.00 92.25 119 ASP A C 1
ATOM 949 O O . ASP A 1 119 ? -1.823 -5.313 -3.024 1.00 92.25 119 ASP A O 1
ATOM 953 N N . TRP A 1 120 ? 0.011 -6.598 -3.193 1.00 91.44 120 TRP A N 1
ATOM 954 C CA . TRP A 1 120 ? 0.789 -5.835 -2.210 1.00 91.44 120 TRP A CA 1
ATOM 955 C C . TRP A 1 120 ? 1.054 -4.393 -2.659 1.00 91.44 120 TRP A C 1
ATOM 957 O O . TRP A 1 120 ? 0.805 -3.454 -1.909 1.00 91.44 120 TRP A O 1
ATOM 967 N N . LEU A 1 121 ? 1.485 -4.177 -3.903 1.00 92.50 121 LEU A N 1
ATOM 968 C CA . LEU A 1 121 ? 1.715 -2.824 -4.426 1.00 92.50 121 LEU A CA 1
ATOM 969 C C . LEU A 1 121 ? 0.423 -2.016 -4.585 1.00 92.50 121 LEU A C 1
ATOM 971 O O . LEU A 1 121 ? 0.440 -0.790 -4.443 1.00 92.50 121 LEU A O 1
ATOM 975 N N . SER A 1 122 ? -0.697 -2.692 -4.860 1.00 90.88 122 SER A N 1
ATOM 976 C CA . SER A 1 122 ? -2.019 -2.071 -4.850 1.00 90.88 122 SER A CA 1
ATOM 977 C C . SER A 1 122 ? -2.395 -1.615 -3.442 1.00 90.88 122 SER A C 1
ATOM 979 O O . SER A 1 122 ? -2.957 -0.532 -3.288 1.00 90.88 122 SER A O 1
ATOM 981 N N . LEU A 1 123 ? -2.040 -2.396 -2.417 1.00 87.00 123 LEU A N 1
ATOM 982 C CA . LEU A 1 123 ? -2.238 -2.026 -1.019 1.00 87.00 123 LEU A CA 1
ATOM 983 C C . LEU A 1 123 ? -1.386 -0.820 -0.619 1.00 87.00 123 LEU A C 1
ATOM 985 O O . LEU A 1 123 ? -1.906 0.104 -0.000 1.00 87.00 123 LEU A O 1
ATOM 989 N N . CYS A 1 124 ? -0.127 -0.757 -1.065 1.00 86.94 124 CYS A N 1
ATOM 990 C CA . CYS A 1 124 ? 0.739 0.415 -0.882 1.00 86.94 124 CYS A CA 1
ATOM 991 C C . CYS A 1 124 ? 0.224 1.687 -1.590 1.00 86.94 124 CYS A C 1
ATOM 993 O O . CYS A 1 124 ? 0.786 2.762 -1.395 1.00 86.94 124 CYS A O 1
ATOM 995 N N . GLY A 1 125 ? -0.816 1.590 -2.428 1.00 85.69 125 GLY A N 1
ATOM 996 C CA . GLY A 1 125 ? -1.447 2.733 -3.093 1.00 85.69 125 GLY A CA 1
ATOM 997 C C . GLY A 1 125 ? -0.750 3.204 -4.373 1.00 85.69 125 GLY A C 1
ATOM 998 O O . GLY A 1 125 ? -1.126 4.236 -4.927 1.00 85.69 125 GLY A O 1
ATOM 999 N N . PHE A 1 126 ? 0.241 2.466 -4.883 1.00 86.12 126 PHE A N 1
ATOM 1000 C CA . PHE A 1 126 ? 0.981 2.869 -6.086 1.00 86.12 126 PHE A CA 1
ATOM 1001 C C . PHE A 1 126 ? 0.241 2.592 -7.397 1.00 86.12 126 PHE A C 1
ATOM 1003 O O . PHE A 1 126 ? 0.545 3.195 -8.430 1.00 86.12 126 PHE A O 1
ATOM 1010 N N . LEU A 1 127 ? -0.690 1.641 -7.381 1.00 91.19 127 LEU A N 1
ATOM 1011 C CA . LEU A 1 127 ? -1.359 1.137 -8.572 1.00 91.19 127 LEU A CA 1
ATOM 1012 C C . LEU A 1 127 ? -2.712 0.516 -8.226 1.00 91.19 127 LEU A C 1
ATOM 1014 O O . LEU A 1 127 ? -3.029 0.265 -7.069 1.00 91.19 127 LEU A O 1
ATOM 1018 N N . THR A 1 128 ? -3.519 0.254 -9.247 1.00 91.88 128 THR A N 1
ATOM 1019 C CA . THR A 1 128 ? -4.729 -0.564 -9.133 1.00 91.88 128 THR A CA 1
ATOM 1020 C C . THR A 1 128 ? -4.624 -1.748 -10.076 1.00 91.88 128 THR A C 1
ATOM 1022 O O . THR A 1 128 ? -4.239 -1.590 -11.239 1.00 91.88 128 THR A O 1
ATOM 1025 N N . VAL A 1 129 ? -5.010 -2.927 -9.595 1.00 93.31 129 VAL A N 1
ATOM 1026 C CA . VAL A 1 129 ? -4.901 -4.181 -10.347 1.00 93.31 129 VAL A CA 1
ATOM 1027 C C . VAL A 1 129 ? -6.280 -4.734 -10.653 1.00 93.31 129 VAL A C 1
ATOM 1029 O O . VAL A 1 129 ? -7.168 -4.789 -9.805 1.00 93.31 129 VAL A O 1
ATOM 1032 N N . ARG A 1 130 ? -6.470 -5.165 -11.900 1.00 91.94 130 ARG A N 1
ATOM 1033 C CA . ARG A 1 130 ? -7.620 -5.969 -12.311 1.00 91.94 130 ARG A CA 1
ATOM 1034 C C . ARG A 1 130 ? -7.138 -7.237 -12.987 1.00 91.94 130 ARG A C 1
ATOM 1036 O O . ARG A 1 130 ? -6.413 -7.180 -13.977 1.00 91.94 130 ARG A O 1
ATOM 1043 N N . ARG A 1 131 ? -7.594 -8.376 -12.479 1.00 93.25 131 ARG A N 1
ATOM 1044 C CA . ARG A 1 131 ? -7.348 -9.693 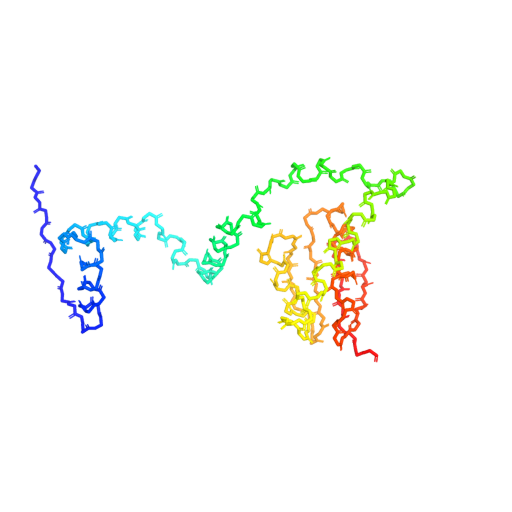-13.072 1.00 93.25 131 ARG A CA 1
ATOM 1045 C C . ARG A 1 131 ? -8.001 -9.748 -14.458 1.00 93.25 131 ARG A C 1
ATOM 1047 O O . ARG A 1 131 ? -9.178 -9.412 -14.590 1.00 93.25 131 ARG A O 1
ATOM 1054 N N . ALA A 1 132 ? -7.229 -10.119 -15.476 1.00 88.62 132 ALA A N 1
ATOM 1055 C CA . ALA A 1 132 ? -7.711 -10.300 -16.845 1.00 88.62 132 ALA A CA 1
ATOM 1056 C C . ALA A 1 132 ? -7.944 -11.790 -17.127 1.00 88.62 132 ALA A C 1
ATOM 1058 O O . ALA A 1 132 ? -9.069 -12.219 -17.366 1.00 88.62 132 ALA A O 1
ATOM 1059 N N . GLU A 1 133 ? -6.875 -12.576 -17.020 1.00 88.94 133 GLU A N 1
ATOM 1060 C CA . GLU A 1 133 ? -6.840 -14.032 -17.182 1.00 88.94 133 GLU A CA 1
ATOM 1061 C C . GLU A 1 133 ? -5.857 -14.620 -16.156 1.00 88.94 133 GLU A C 1
ATOM 1063 O O . GLU A 1 133 ? -5.212 -13.878 -15.412 1.00 88.94 133 GLU A O 1
ATOM 1068 N N . LYS A 1 134 ? -5.721 -15.951 -16.086 1.00 89.31 134 LYS A N 1
ATOM 1069 C CA . LYS A 1 134 ? -4.781 -16.585 -15.148 1.00 89.31 134 LYS A CA 1
ATOM 1070 C C . LYS A 1 134 ? -3.350 -16.094 -15.417 1.00 89.31 134 LYS A C 1
ATOM 1072 O O . LYS A 1 134 ? -2.843 -16.284 -16.518 1.00 89.31 134 LYS A O 1
ATOM 1077 N N . GLY A 1 135 ? -2.722 -15.485 -14.408 1.00 91.31 135 GLY A N 1
ATOM 1078 C CA . GLY A 1 135 ? -1.379 -14.907 -14.519 1.00 91.31 135 GLY A CA 1
ATOM 1079 C C . GLY A 1 135 ? -1.314 -13.625 -15.359 1.00 91.31 135 GLY A C 1
ATOM 1080 O O . GLY A 1 135 ? -0.229 -13.240 -15.776 1.00 91.31 135 GLY A O 1
ATOM 1081 N N . SER A 1 136 ? -2.447 -12.972 -15.650 1.00 95.06 136 SER A N 1
ATOM 1082 C CA . SER A 1 136 ? -2.501 -11.750 -16.457 1.00 95.06 136 SER A CA 1
ATOM 1083 C C . SER A 1 136 ? -3.307 -10.646 -15.777 1.00 95.06 136 SER A C 1
ATOM 1085 O O . SER A 1 136 ? -4.452 -10.845 -15.360 1.00 95.06 136 SER A O 1
ATOM 1087 N N . PHE A 1 137 ? -2.714 -9.455 -15.712 1.00 95.81 137 PHE A N 1
ATOM 1088 C CA . PHE A 1 137 ? -3.197 -8.347 -14.897 1.00 95.81 137 PHE A CA 1
ATOM 1089 C C . PHE A 1 137 ? -3.205 -7.040 -15.686 1.00 95.81 137 PHE A C 1
ATOM 1091 O O . PHE A 1 137 ? -2.192 -6.615 -16.241 1.00 95.81 137 PHE A O 1
ATOM 1098 N N . HIS A 1 138 ? -4.353 -6.366 -15.695 1.00 94.81 138 HIS A N 1
ATOM 1099 C CA . HIS A 1 138 ? -4.438 -4.967 -16.082 1.00 94.81 138 HIS A CA 1
ATOM 1100 C C . HIS A 1 138 ? -4.027 -4.099 -14.898 1.00 94.81 138 HIS A C 1
ATOM 1102 O O . HIS A 1 138 ? -4.744 -4.029 -13.899 1.00 94.81 138 HIS A O 1
ATOM 1108 N N . VAL A 1 139 ? -2.898 -3.416 -15.047 1.00 95.06 139 VAL A N 1
ATOM 1109 C CA . VAL A 1 139 ? -2.336 -2.511 -14.050 1.00 95.06 139 VAL A CA 1
ATOM 1110 C C . VAL A 1 139 ? -2.567 -1.073 -14.498 1.00 95.06 139 VAL A C 1
ATOM 1112 O O . VAL A 1 139 ? -2.271 -0.691 -15.637 1.00 95.06 139 VAL A O 1
ATOM 1115 N N . VAL A 1 140 ? -3.150 -0.283 -13.601 1.00 92.81 140 VAL A N 1
ATOM 1116 C CA . VAL A 1 140 ? -3.425 1.141 -13.801 1.00 92.81 140 VAL A CA 1
ATOM 1117 C C . VAL A 1 140 ? -2.590 1.932 -12.809 1.00 92.81 140 VAL A C 1
ATOM 1119 O O . VAL A 1 140 ? -2.629 1.657 -11.613 1.00 92.81 140 VAL A O 1
ATOM 1122 N N . PHE A 1 141 ? -1.857 2.918 -13.318 1.00 90.56 141 PHE A N 1
ATOM 1123 C CA . PHE A 1 141 ? -1.034 3.818 -12.518 1.00 90.56 141 PHE A CA 1
ATOM 1124 C C . PHE A 1 141 ? -1.681 5.208 -12.447 1.00 90.56 141 PHE A C 1
ATOM 1126 O O . PHE A 1 141 ? -2.328 5.608 -13.421 1.00 90.56 141 PHE A O 1
ATOM 1133 N N . PRO A 1 142 ? -1.491 5.960 -11.348 1.00 86.69 142 PRO A N 1
ATOM 1134 C CA . PRO A 1 142 ? -2.034 7.312 -11.198 1.00 86.69 142 PRO A CA 1
ATOM 1135 C C . PRO A 1 142 ? -1.529 8.312 -12.248 1.00 86.69 142 PRO A C 1
ATOM 1137 O O . PRO A 1 142 ? -2.267 9.209 -12.646 1.00 86.69 142 PRO A O 1
ATOM 1140 N N . SER A 1 143 ? -0.283 8.162 -12.709 1.00 85.25 143 SER A N 1
ATOM 1141 C CA . SER A 1 143 ? 0.333 9.020 -13.727 1.00 85.25 143 SER A CA 1
ATOM 1142 C C . SER A 1 143 ? 1.398 8.271 -14.535 1.00 85.25 143 SER A C 1
ATOM 1144 O O . SER A 1 143 ? 1.804 7.159 -14.186 1.00 85.25 143 SER A O 1
ATOM 1146 N N . GLU A 1 144 ? 1.858 8.878 -15.631 1.00 85.62 144 GLU A N 1
ATOM 1147 C CA . GLU A 1 144 ? 2.933 8.335 -16.468 1.00 85.62 144 GLU A CA 1
ATOM 1148 C C . GLU A 1 144 ? 4.278 8.267 -15.731 1.00 85.62 144 GLU A C 1
ATOM 1150 O O . GLU A 1 144 ? 4.949 7.235 -15.791 1.00 85.62 144 GLU A O 1
ATOM 1155 N N . SER A 1 145 ? 4.638 9.301 -14.968 1.00 86.12 145 SER A N 1
ATOM 1156 C CA . SER A 1 145 ? 5.880 9.317 -14.188 1.00 86.12 145 SER A CA 1
ATOM 1157 C C . SER A 1 145 ? 5.873 8.226 -13.105 1.00 86.12 145 SER A C 1
ATOM 1159 O O . SER A 1 145 ? 6.870 7.527 -12.919 1.00 86.12 145 SER A O 1
ATOM 1161 N N . VAL A 1 146 ? 4.723 8.000 -12.445 1.00 88.19 146 VAL A N 1
ATOM 1162 C CA . VAL A 1 146 ? 4.554 6.887 -11.490 1.00 88.19 146 VAL A CA 1
ATOM 1163 C C . VAL A 1 146 ? 4.646 5.540 -12.203 1.00 88.19 146 VAL A C 1
ATOM 1165 O O . VAL A 1 146 ? 5.346 4.655 -11.718 1.00 88.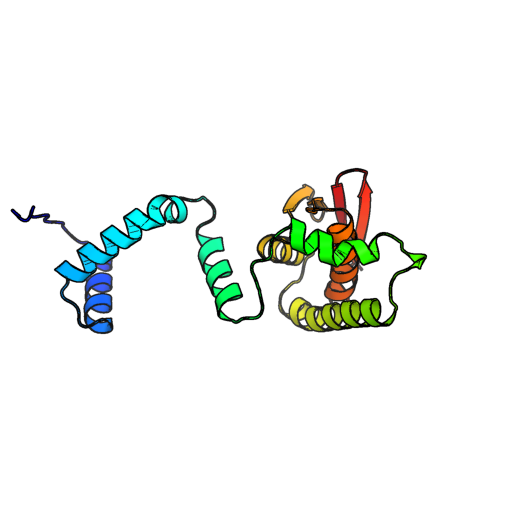19 146 VAL A O 1
ATOM 1168 N N . ARG A 1 147 ? 4.001 5.382 -13.369 1.00 90.00 147 ARG A N 1
ATOM 1169 C CA . ARG A 1 147 ? 4.093 4.158 -14.186 1.00 90.00 147 ARG A CA 1
ATOM 1170 C C . ARG A 1 147 ? 5.542 3.809 -14.498 1.00 90.00 147 ARG A C 1
ATOM 1172 O O . ARG A 1 147 ? 5.942 2.667 -14.301 1.00 90.00 147 ARG A O 1
ATOM 1179 N N . TRP A 1 148 ? 6.314 4.773 -14.993 1.00 89.31 148 TRP A N 1
ATOM 1180 C CA . TRP A 1 148 ? 7.712 4.549 -15.347 1.00 89.31 148 TRP A CA 1
ATOM 1181 C C . TRP A 1 148 ? 8.535 4.084 -14.137 1.00 89.31 148 TRP A C 1
ATOM 1183 O O . TRP A 1 148 ? 9.214 3.055 -14.217 1.00 89.31 148 TRP A O 1
ATOM 1193 N N . LEU A 1 149 ? 8.428 4.804 -13.014 1.00 91.00 149 LEU A N 1
ATOM 1194 C CA . LEU A 1 149 ? 9.151 4.480 -11.785 1.00 91.00 149 LEU A CA 1
ATOM 1195 C C . LEU A 1 149 ? 8.786 3.079 -11.284 1.00 91.00 149 LEU A C 1
ATOM 1197 O O . LEU A 1 149 ? 9.665 2.269 -10.999 1.00 91.00 149 LEU A O 1
ATOM 1201 N N . LEU A 1 150 ? 7.489 2.780 -11.214 1.00 92.62 150 LEU A N 1
ATOM 1202 C CA . LEU A 1 150 ? 6.990 1.519 -10.677 1.00 92.62 150 LEU A CA 1
ATOM 1203 C C . LEU A 1 150 ? 7.311 0.339 -11.588 1.00 92.62 150 LEU A C 1
ATOM 1205 O O . LEU A 1 150 ? 7.634 -0.724 -11.078 1.00 92.62 150 LEU A O 1
ATOM 1209 N N . ILE A 1 151 ? 7.298 0.497 -12.914 1.00 93.31 151 ILE A N 1
ATOM 1210 C CA . ILE A 1 151 ? 7.752 -0.567 -13.823 1.00 93.31 151 ILE A CA 1
ATOM 1211 C C . ILE A 1 151 ? 9.230 -0.892 -13.580 1.00 93.31 151 ILE A C 1
ATOM 1213 O O . ILE A 1 151 ? 9.595 -2.069 -13.552 1.00 93.31 151 ILE A O 1
ATOM 1217 N N . ARG A 1 152 ? 10.082 0.127 -13.396 1.00 93.00 152 ARG A N 1
ATOM 1218 C CA . ARG A 1 152 ? 11.499 -0.080 -13.067 1.00 93.00 152 ARG A CA 1
ATOM 1219 C C . ARG A 1 152 ? 11.652 -0.789 -11.722 1.00 93.00 152 ARG A C 1
ATOM 1221 O O . ARG A 1 152 ? 12.344 -1.801 -11.659 1.00 93.00 152 ARG A O 1
ATOM 1228 N N . PHE A 1 153 ? 10.969 -0.290 -10.692 1.00 95.31 153 PHE A N 1
ATOM 1229 C CA . PHE A 1 153 ? 10.986 -0.875 -9.355 1.00 95.31 153 PHE A CA 1
ATOM 1230 C C . PHE A 1 153 ? 10.523 -2.334 -9.369 1.00 95.31 153 PHE A C 1
ATOM 1232 O O . PHE A 1 153 ? 11.254 -3.189 -8.889 1.00 95.31 153 PHE A O 1
ATOM 1239 N N . ILE A 1 154 ? 9.368 -2.630 -9.981 1.00 95.69 154 ILE A N 1
ATOM 1240 C CA . ILE A 1 154 ? 8.809 -3.986 -10.080 1.00 95.69 154 ILE A CA 1
ATOM 1241 C C . ILE A 1 154 ? 9.816 -4.926 -10.733 1.00 95.69 154 ILE A C 1
ATOM 1243 O O . ILE A 1 154 ? 10.077 -5.990 -10.194 1.00 95.69 154 ILE A O 1
ATOM 1247 N N . ARG A 1 155 ? 10.421 -4.542 -11.865 1.00 94.69 155 ARG A N 1
ATOM 1248 C CA . ARG A 1 155 ? 11.418 -5.390 -12.541 1.00 94.69 155 ARG A CA 1
ATOM 1249 C C . ARG A 1 155 ? 12.603 -5.735 -11.643 1.00 94.69 155 ARG A C 1
ATOM 1251 O O . ARG A 1 155 ? 13.086 -6.858 -11.710 1.00 94.69 155 ARG A O 1
ATOM 1258 N N . GLY A 1 156 ? 13.072 -4.783 -10.839 1.00 95.56 156 GLY A N 1
ATOM 1259 C CA . GLY A 1 156 ? 14.162 -5.022 -9.896 1.00 95.56 156 GLY A CA 1
ATOM 1260 C C . GLY A 1 156 ? 13.733 -5.864 -8.693 1.00 95.56 156 GLY A C 1
ATOM 1261 O O . GLY A 1 156 ? 14.457 -6.771 -8.303 1.00 95.56 156 GLY A O 1
ATOM 1262 N N . SER A 1 157 ? 12.548 -5.605 -8.136 1.00 96.00 157 SER A N 1
ATOM 1263 C CA . SER A 1 157 ? 12.071 -6.250 -6.907 1.00 96.00 157 SER A CA 1
ATOM 1264 C C . SER A 1 157 ? 11.527 -7.662 -7.100 1.00 96.00 157 SER A C 1
ATOM 1266 O O . SER A 1 157 ? 11.304 -8.362 -6.120 1.00 96.00 157 SER A O 1
ATOM 1268 N N . ILE A 1 158 ? 11.338 -8.117 -8.338 1.00 95.31 158 ILE A N 1
ATOM 1269 C CA . ILE A 1 158 ? 10.978 -9.513 -8.620 1.00 95.31 158 ILE A CA 1
ATOM 1270 C C . ILE A 1 158 ? 12.157 -10.364 -9.101 1.00 95.31 158 ILE A C 1
ATOM 1272 O O . ILE A 1 158 ? 11.949 -11.513 -9.473 1.00 95.31 158 ILE A O 1
ATOM 1276 N N . ALA A 1 159 ? 13.375 -9.816 -9.152 1.00 93.50 159 ALA A N 1
ATOM 1277 C CA . ALA A 1 159 ? 14.513 -10.472 -9.803 1.00 93.50 159 ALA A CA 1
ATOM 1278 C C . ALA A 1 159 ? 14.852 -11.859 -9.219 1.00 93.50 159 ALA A C 1
ATOM 1280 O O . ALA A 1 159 ? 15.353 -12.715 -9.945 1.00 93.50 159 ALA A O 1
ATOM 1281 N N . ASP A 1 160 ? 14.542 -12.080 -7.938 1.00 93.56 160 ASP A N 1
ATOM 1282 C CA . ASP A 1 160 ? 14.800 -13.331 -7.217 1.00 93.56 160 ASP A CA 1
ATOM 1283 C C . ASP A 1 160 ? 13.560 -14.250 -7.123 1.00 93.56 160 ASP A C 1
ATOM 1285 O O . ASP A 1 160 ? 13.593 -15.280 -6.445 1.00 93.56 160 ASP A O 1
ATOM 1289 N N . LEU A 1 161 ? 12.455 -13.900 -7.795 1.00 94.19 161 LEU A N 1
ATOM 1290 C CA . LEU A 1 161 ? 11.209 -14.672 -7.783 1.00 94.19 161 LEU A CA 1
ATOM 1291 C C . LEU A 1 161 ? 11.199 -15.790 -8.840 1.00 94.19 161 LEU A C 1
ATOM 1293 O O . LEU A 1 161 ? 11.866 -15.689 -9.869 1.00 94.19 161 LEU A O 1
ATOM 1297 N N . PRO A 1 162 ? 10.416 -16.870 -8.636 1.00 93.38 162 PRO A N 1
ATOM 1298 C CA . PRO A 1 162 ? 10.413 -18.038 -9.521 1.00 93.38 162 PRO A CA 1
ATOM 1299 C C . PRO A 1 162 ? 9.601 -17.834 -10.819 1.00 93.38 162 PRO A C 1
ATOM 1301 O O . PRO A 1 162 ? 9.059 -18.798 -11.364 1.00 93.38 162 PRO A O 1
ATOM 1304 N N . PHE A 1 163 ? 9.489 -16.599 -11.310 1.00 94.06 163 PHE A N 1
ATOM 1305 C CA . PHE A 1 163 ? 8.761 -16.244 -12.526 1.00 94.06 163 PHE A CA 1
ATOM 1306 C C . PHE A 1 163 ? 9.391 -15.036 -13.224 1.00 94.06 163 PHE A C 1
ATOM 1308 O O . PHE A 1 163 ? 10.028 -14.192 -12.600 1.00 94.06 163 PHE A O 1
ATOM 1315 N N . GLU A 1 164 ? 9.146 -14.919 -14.526 1.00 93.56 164 GLU A N 1
ATOM 1316 C CA . GLU A 1 164 ? 9.441 -13.715 -15.301 1.00 93.56 164 GLU A CA 1
ATOM 1317 C C . GLU A 1 164 ? 8.164 -12.909 -15.568 1.00 93.56 164 GLU A C 1
ATOM 1319 O O . GLU A 1 164 ? 7.043 -13.414 -15.447 1.00 93.56 164 GLU A O 1
ATOM 1324 N N . ILE A 1 165 ? 8.325 -11.645 -15.974 1.00 94.50 165 ILE A N 1
ATOM 1325 C CA . ILE A 1 165 ? 7.201 -10.799 -16.382 1.00 94.50 165 ILE A CA 1
ATOM 1326 C C . ILE A 1 165 ? 7.346 -10.309 -17.813 1.00 94.50 165 ILE A C 1
ATOM 1328 O O . ILE A 1 165 ? 8.379 -9.793 -18.237 1.00 94.50 165 ILE A O 1
ATOM 1332 N N . GLU A 1 166 ? 6.243 -10.385 -18.539 1.00 94.69 166 GLU A N 1
ATOM 1333 C CA . GLU A 1 166 ? 6.053 -9.684 -19.796 1.00 94.69 166 GLU A CA 1
ATOM 1334 C C . GLU A 1 166 ? 5.186 -8.449 -19.548 1.00 94.69 166 GLU A C 1
ATOM 1336 O O . GLU A 1 166 ? 4.129 -8.534 -18.918 1.00 94.69 166 GLU A O 1
ATOM 1341 N N . ILE A 1 167 ? 5.636 -7.297 -20.045 1.00 94.00 167 ILE A N 1
ATOM 1342 C CA . ILE A 1 167 ? 4.946 -6.017 -19.886 1.00 94.00 167 ILE A CA 1
ATOM 1343 C C . ILE A 1 167 ? 4.586 -5.483 -21.270 1.00 94.00 167 ILE A C 1
ATOM 1345 O O . ILE A 1 167 ? 5.467 -5.147 -22.059 1.00 94.00 167 ILE A O 1
ATOM 1349 N N . GLU A 1 168 ? 3.289 -5.363 -21.539 1.00 92.44 168 GLU A N 1
ATOM 1350 C CA . GLU A 1 168 ? 2.751 -4.691 -22.720 1.00 92.44 168 GLU A CA 1
ATOM 1351 C C . GLU A 1 168 ? 2.154 -3.340 -22.314 1.00 92.44 168 GLU A C 1
ATOM 1353 O O . GLU A 1 168 ? 1.158 -3.261 -21.587 1.00 92.44 168 GLU A O 1
ATOM 1358 N N . GLU A 1 169 ? 2.760 -2.256 -22.793 1.00 85.25 169 GLU A N 1
ATOM 1359 C CA . GLU A 1 169 ? 2.281 -0.898 -22.544 1.00 85.25 169 GLU A CA 1
ATOM 1360 C C . GLU A 1 169 ? 1.230 -0.485 -23.587 1.00 85.25 169 GLU A C 1
ATOM 1362 O O . GLU A 1 169 ? 1.414 -0.655 -24.793 1.00 85.25 169 GLU A O 1
ATOM 1367 N N . SER A 1 170 ? 0.115 0.086 -23.125 1.00 74.88 170 SER A N 1
ATOM 1368 C CA . SER A 1 170 ? -0.898 0.734 -23.967 1.00 74.88 170 SER A CA 1
ATOM 1369 C C . SER A 1 170 ? -1.099 2.192 -23.544 1.00 74.88 170 SER A C 1
ATOM 1371 O O . SER A 1 170 ? -0.591 2.623 -22.512 1.00 74.88 170 SER A O 1
ATOM 1373 N N . LEU A 1 171 ? -1.900 2.949 -24.304 1.00 64.75 171 LEU A N 1
ATOM 1374 C CA . LEU A 1 171 ? -2.146 4.379 -24.060 1.00 64.75 171 LEU A CA 1
ATOM 1375 C C . LEU A 1 171 ? -2.667 4.711 -22.648 1.00 64.75 171 LEU A C 1
ATOM 1377 O O . LEU A 1 171 ? -2.430 5.812 -22.168 1.00 64.75 171 LEU A O 1
ATOM 1381 N N . SER A 1 172 ? -3.397 3.803 -21.990 1.00 64.69 172 SER A N 1
ATOM 1382 C CA . SER A 1 172 ? -4.007 4.070 -20.672 1.00 64.69 172 SER A CA 1
ATOM 1383 C C . SER A 1 172 ? -3.808 2.971 -19.633 1.00 64.69 172 SER A C 1
ATOM 1385 O O . SER A 1 172 ? -4.198 3.144 -18.479 1.00 64.69 172 SER A O 1
ATOM 1387 N N . LYS A 1 173 ? -3.245 1.824 -20.022 1.00 77.38 173 LYS A N 1
ATOM 1388 C CA . LYS A 1 173 ? -3.108 0.647 -19.157 1.00 77.38 173 LYS A CA 1
ATOM 1389 C C . LYS A 1 173 ? -1.841 -0.114 -19.485 1.00 77.38 173 LYS A C 1
ATOM 1391 O O . LYS A 1 173 ? -1.417 -0.140 -20.639 1.00 77.38 173 LYS A O 1
ATOM 1396 N N . VAL A 1 174 ? -1.313 -0.802 -18.489 1.00 92.94 174 VAL A N 1
ATOM 1397 C CA . VAL A 1 174 ? -0.226 -1.757 -18.664 1.00 92.94 174 VAL A CA 1
ATOM 1398 C C . VAL A 1 174 ? -0.795 -3.149 -18.463 1.00 92.94 174 VAL A C 1
ATOM 1400 O O . VAL A 1 174 ? -1.539 -3.387 -17.512 1.00 92.94 174 VAL A O 1
ATOM 1403 N N . LEU A 1 175 ? -0.499 -4.058 -19.382 1.00 94.25 175 LEU A N 1
ATOM 1404 C CA . LEU A 1 175 ? -0.826 -5.464 -19.229 1.00 94.25 175 LEU A CA 1
ATOM 1405 C C . LEU A 1 175 ? 0.435 -6.194 -18.789 1.00 94.25 175 LEU A C 1
ATOM 1407 O O . LEU A 1 175 ? 1.421 -6.225 -19.519 1.00 94.25 175 LEU A O 1
ATOM 1411 N N . MET A 1 176 ? 0.398 -6.748 -17.582 1.00 95.75 176 MET A N 1
ATOM 1412 C CA . MET A 1 176 ? 1.484 -7.550 -17.034 1.00 95.75 176 MET A CA 1
ATOM 1413 C C . MET A 1 176 ? 1.086 -9.020 -17.072 1.00 95.75 176 MET A C 1
ATOM 1415 O O . MET A 1 176 ? -0.040 -9.370 -16.705 1.00 95.75 176 MET A O 1
ATOM 1419 N N . ARG A 1 177 ? 1.989 -9.876 -17.548 1.00 95.81 177 ARG A N 1
ATOM 1420 C CA . ARG A 1 177 ? 1.792 -11.325 -17.586 1.00 95.81 177 ARG A CA 1
ATOM 1421 C C . ARG A 1 177 ? 2.938 -12.035 -16.901 1.00 95.81 177 ARG A C 1
ATOM 1423 O O . ARG A 1 177 ? 4.094 -11.782 -17.222 1.00 95.81 177 ARG A O 1
ATOM 1430 N N . GLU A 1 178 ? 2.590 -12.949 -16.013 1.00 95.31 178 GLU A N 1
ATOM 1431 C CA . GLU A 1 178 ? 3.521 -13.900 -15.429 1.00 95.31 178 GLU A CA 1
ATOM 1432 C C . GLU A 1 178 ? 3.912 -14.944 -16.482 1.00 95.31 178 GLU A C 1
ATOM 1434 O O . GLU A 1 178 ? 3.065 -15.479 -17.211 1.00 95.31 178 GLU A O 1
ATOM 1439 N N . ARG A 1 179 ? 5.208 -15.224 -16.579 1.00 91.88 179 ARG A N 1
ATOM 1440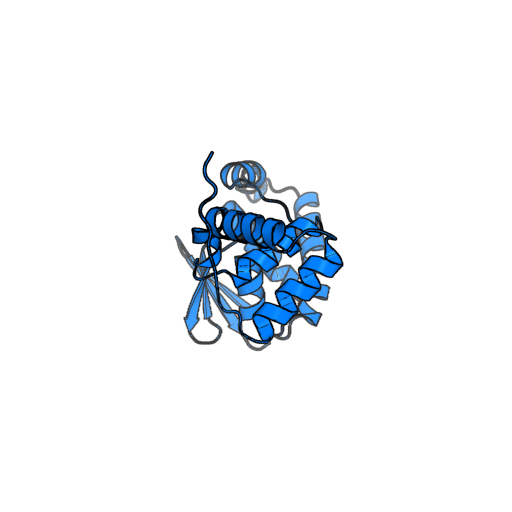 C CA . ARG A 1 179 ? 5.785 -16.246 -17.446 1.00 91.88 179 ARG A CA 1
ATOM 1441 C C . ARG A 1 179 ? 6.594 -17.208 -16.588 1.00 91.88 179 ARG A C 1
ATOM 1443 O O . ARG A 1 179 ? 7.256 -16.802 -15.638 1.00 91.88 179 ARG A O 1
ATOM 1450 N N . ALA A 1 180 ? 6.537 -18.489 -16.943 1.00 81.31 180 ALA A N 1
ATOM 1451 C CA . ALA A 1 180 ? 7.512 -19.432 -16.419 1.00 81.31 180 ALA A CA 1
ATOM 1452 C C . ALA A 1 180 ? 8.919 -18.992 -16.877 1.00 81.31 180 ALA A C 1
ATOM 1454 O O . ALA A 1 180 ? 9.023 -18.504 -18.008 1.00 81.31 180 ALA A O 1
ATOM 1455 N N . PRO A 1 181 ? 9.940 -19.141 -16.019 1.00 70.12 181 PRO A N 1
ATOM 1456 C CA . PRO A 1 181 ? 11.321 -18.795 -16.346 1.00 70.12 181 PRO A CA 1
ATOM 1457 C C . PRO A 1 181 ? 11.904 -19.659 -17.477 1.00 70.12 181 PRO A C 1
ATOM 1459 O O . PRO A 1 181 ? 11.340 -20.744 -17.771 1.00 70.12 181 PRO A O 1
#

Organism: NCBI:txid2950533

InterPro domains:
  IPR002145 Ribbon-helix-helix protein, CopG [PF01402] (5-41)

Foldseek 3Di:
DDDDDDDDDDDPVRVVVLVVVCVVPVDDSVVVVVVVVVVCVVCVCCVPPPPVVLVVVVCVCVVVVVADDDDPVRVCVVLVQPPDVVRDDPVVLVVLLVVLQVLLVVCQVPDQAPVRVLVVVVSSVQWDWDDDDVQKIKIFGPDPSSVVSVVSSVQSNNVNHQWDWDWDDDPGTIMIGTHGD

Secondary structure (DSSP, 8-state):
---PPP-----HHHHHHHHHHHHHH---HHHHHHHHHHHHHHTHHHHHSTTHHHHHHHHHHHHTTS-----HHHHHHHHGGGSSGGG--HHHHHHHHHHHHHHHHHHHHH-SSHHHHHHHHHHTTS-EEEEEETTEEEEE-SSHHHHHHHHHHHHHHTTTSS-EEEEEE-SS-EEEEEE--

Radius of gyration: 23.05 Å; chains: 1; bounding box: 55×37×58 Å